Protein AF-A0A3L7XCV7-F1 (afdb_monomer)

Solvent-accessible surface area (backbone atoms only — not comparable to full-atom values): 1956 Å² total; per-residue (Å²): 125,77,47,76,45,73,38,73,72,35,78,95,35,68,68,57,54,55,42,44,76,69,44,33,43,79,79,45,76,42,112

Sequence (31 aa):
MSFTFIDLFAGIGGIRQGFERAGGQCVFSSE

Nearest PDB structures (foldseek):
  2uyh-assembly1_A  TM=8.922E-01  e=5.802E-02  Haemophilus haemolyticus
  6dgm-assembly2_B  TM=4.454E-01  e=8.225E+00  Streptococcus pyogenes MGAS5005

Radius of gyration: 8.68 Å; Cα contacts (8 Å, |Δi|>4): 43; chains: 1; bounding box: 17×9×25 Å

Foldseek 3Di:
DEEEDEAEPCPVNPVVVVNVVVRYDYPYYDD

Secondary structure (DSSP, 8-state):
--EEEEEES-TTSHHHHHHHHTTEEEEEEE-

pLDDT: mean 96.46, std 6.92, range [60.78, 98.62]

Structure (mmCIF, N/CA/C/O backbone):
data_AF-A0A3L7XCV7-F1
#
_entry.id   AF-A0A3L7XCV7-F1
#
lo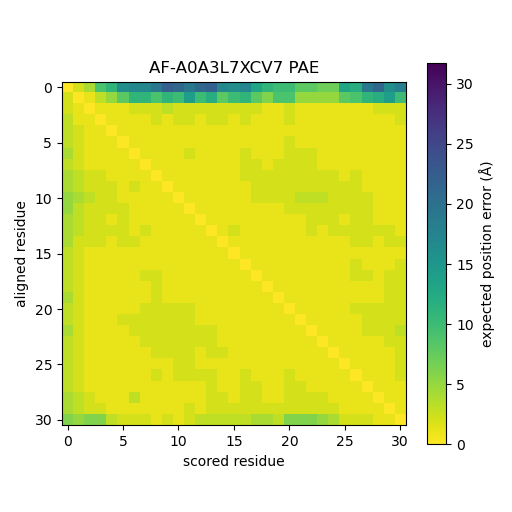op_
_atom_site.group_PDB
_atom_site.id
_atom_site.type_symbol
_atom_si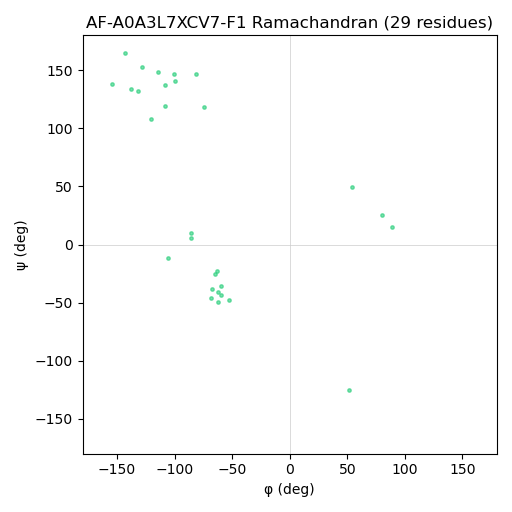te.label_atom_id
_atom_site.label_alt_id
_atom_site.label_comp_id
_atom_site.label_asym_id
_atom_site.label_entity_id
_atom_site.label_seq_id
_atom_site.pdbx_PDB_ins_code
_atom_site.Cartn_x
_atom_site.Cartn_y
_atom_site.Cartn_z
_atom_site.occupancy
_atom_site.B_iso_or_equiv
_atom_site.auth_seq_id
_atom_site.auth_comp_id
_atom_site.auth_asym_id
_atom_site.auth_atom_id
_atom_site.pdbx_PDB_model_num
ATOM 1 N N . MET A 1 1 ? -9.131 -0.916 14.144 1.00 60.78 1 MET A N 1
ATOM 2 C CA . MET A 1 1 ? -9.965 -0.848 12.926 1.00 60.78 1 MET A CA 1
ATOM 3 C C . MET A 1 1 ? -9.197 -1.505 11.797 1.00 60.78 1 MET A C 1
ATOM 5 O O . MET A 1 1 ? -8.025 -1.189 11.661 1.00 60.78 1 MET A O 1
ATOM 9 N N . SER A 1 2 ? -9.824 -2.392 11.027 1.00 86.25 2 SER A N 1
ATOM 10 C CA . SER A 1 2 ? -9.293 -2.823 9.727 1.00 86.25 2 SER A CA 1
ATOM 11 C C . SER A 1 2 ? -10.040 -2.045 8.639 1.00 86.25 2 SER A C 1
ATOM 13 O O . SER A 1 2 ? -11.234 -1.774 8.790 1.00 86.25 2 SER A O 1
ATOM 15 N N . PHE A 1 3 ? -9.327 -1.619 7.600 1.00 98.00 3 PHE A N 1
ATOM 16 C CA . PHE A 1 3 ? -9.906 -0.998 6.409 1.00 98.00 3 PHE A CA 1
ATOM 17 C C . PHE A 1 3 ? -9.379 -1.709 5.168 1.00 98.00 3 PHE A C 1
ATOM 19 O O . PHE A 1 3 ? -8.283 -2.265 5.173 1.00 98.00 3 PHE A O 1
ATOM 26 N N . THR A 1 4 ? -10.154 -1.689 4.094 1.00 98.56 4 THR A N 1
ATOM 27 C CA . THR A 1 4 ? -9.722 -2.204 2.794 1.00 98.56 4 THR A CA 1
ATOM 28 C C . THR A 1 4 ? -9.300 -1.055 1.895 1.00 98.56 4 THR A C 1
ATOM 30 O O . THR A 1 4 ? -9.893 0.022 1.957 1.00 98.56 4 THR A O 1
ATOM 33 N N . PHE A 1 5 ? -8.320 -1.286 1.029 1.00 98.62 5 PHE A N 1
ATOM 34 C CA . PHE A 1 5 ? -7.905 -0.314 0.020 1.00 98.62 5 PHE A CA 1
ATOM 35 C C . PHE A 1 5 ? -7.515 -1.001 -1.293 1.00 98.62 5 PHE A C 1
ATOM 37 O O . PHE A 1 5 ? -7.307 -2.218 -1.336 1.00 98.62 5 PHE A O 1
ATOM 44 N N . ILE A 1 6 ? -7.428 -0.204 -2.357 1.00 98.62 6 ILE A N 1
ATOM 45 C CA . ILE A 1 6 ? -6.875 -0.608 -3.652 1.00 98.62 6 ILE A CA 1
ATOM 46 C C . ILE A 1 6 ? -5.597 0.189 -3.927 1.00 98.62 6 ILE A C 1
ATOM 48 O O . ILE A 1 6 ? -5.489 1.333 -3.485 1.00 98.62 6 ILE A O 1
ATOM 52 N N . ASP A 1 7 ? -4.647 -0.410 -4.640 1.00 98.62 7 ASP A N 1
ATOM 53 C CA . ASP A 1 7 ? -3.344 0.185 -4.962 1.00 98.62 7 ASP A CA 1
ATOM 54 C C . ASP A 1 7 ? -3.161 0.271 -6.485 1.00 98.62 7 ASP A C 1
ATOM 56 O O . ASP A 1 7 ? -3.033 -0.754 -7.155 1.00 98.62 7 ASP A O 1
ATOM 60 N N . LEU A 1 8 ? -3.223 1.481 -7.041 1.00 98.50 8 LEU A N 1
ATOM 61 C CA . LEU A 1 8 ? -3.152 1.742 -8.484 1.00 98.50 8 LEU A CA 1
ATOM 62 C C . LEU A 1 8 ? -1.812 2.397 -8.834 1.00 98.50 8 LEU A C 1
ATOM 64 O O . LEU A 1 8 ? -1.404 3.319 -8.128 1.00 98.50 8 LEU A O 1
ATOM 68 N N . PHE A 1 9 ? -1.183 1.966 -9.934 1.00 98.12 9 PHE A N 1
ATOM 69 C CA . PHE A 1 9 ? 0.209 2.306 -10.278 1.00 98.12 9 PHE A CA 1
ATOM 70 C C . PHE A 1 9 ? 1.149 1.950 -9.115 1.00 98.12 9 PHE A C 1
ATOM 72 O O . PHE A 1 9 ? 1.901 2.781 -8.596 1.00 98.12 9 PHE A O 1
ATOM 79 N N . ALA A 1 10 ? 0.990 0.717 -8.630 1.00 98.06 10 ALA A N 1
ATOM 80 C CA . ALA A 1 10 ? 1.530 0.234 -7.364 1.00 98.06 10 ALA A CA 1
ATOM 81 C C . ALA A 1 10 ? 3.071 0.232 -7.297 1.00 98.06 10 ALA A C 1
ATOM 83 O O . ALA A 1 10 ? 3.664 0.251 -6.211 1.00 98.06 10 ALA A 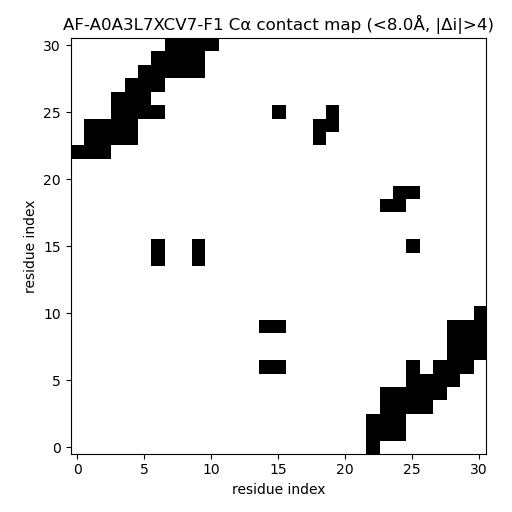O 1
ATOM 84 N N . GLY A 1 11 ? 3.743 0.191 -8.444 1.00 98.06 11 GLY A N 1
ATOM 85 C CA . GLY A 1 11 ? 5.180 0.043 -8.599 1.00 98.06 11 GLY A CA 1
ATOM 86 C C . GLY A 1 11 ? 5.699 -1.149 -7.798 1.00 98.06 11 GLY A C 1
ATOM 87 O O . GLY A 1 11 ? 5.209 -2.271 -7.903 1.00 98.06 11 GLY A O 1
ATOM 88 N N . ILE A 1 12 ? 6.684 -0.898 -6.933 1.00 98.19 12 ILE A N 1
ATOM 89 C CA . ILE A 1 12 ? 7.235 -1.910 -6.012 1.00 98.19 12 ILE A CA 1
ATOM 90 C C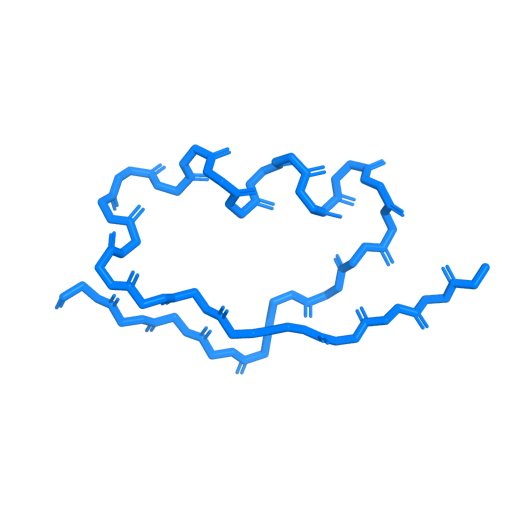 . ILE A 1 12 ? 6.449 -2.039 -4.689 1.00 98.19 12 ILE A C 1
ATOM 92 O O 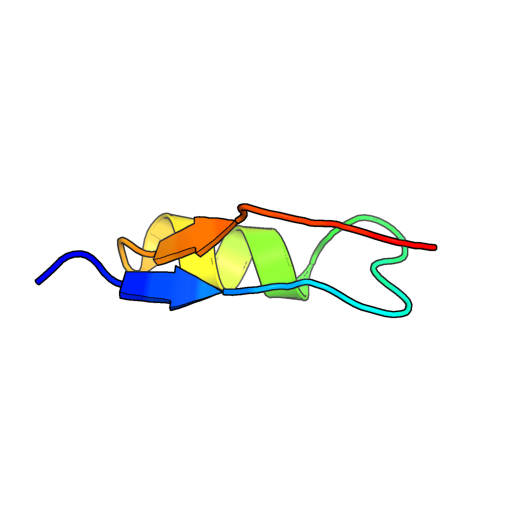. ILE A 1 12 ? 6.916 -2.685 -3.749 1.00 98.19 12 ILE A O 1
ATOM 96 N N . GLY A 1 13 ? 5.278 -1.403 -4.577 1.00 97.94 13 GLY A N 1
ATOM 97 C CA . GLY A 1 13 ? 4.361 -1.546 -3.442 1.00 97.94 13 GLY A CA 1
ATOM 98 C C . GLY A 1 13 ? 4.72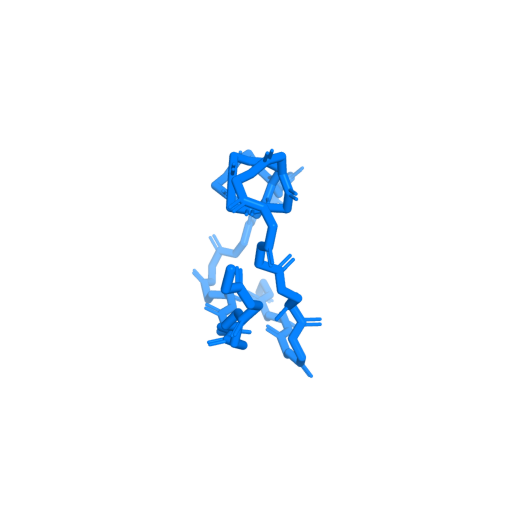5 -0.731 -2.197 1.00 97.94 13 GLY A C 1
ATOM 99 O O . GLY A 1 13 ? 4.355 -1.111 -1.086 1.00 97.94 13 GLY A O 1
ATOM 100 N N . GLY A 1 14 ? 5.454 0.381 -2.342 1.00 98.56 14 GLY A N 1
ATOM 101 C CA . GLY A 1 14 ? 5.869 1.215 -1.202 1.00 98.56 14 GLY A CA 1
ATOM 102 C C . GLY A 1 14 ? 4.689 1.780 -0.397 1.00 98.56 14 GLY A C 1
ATOM 103 O O . GLY A 1 14 ? 4.686 1.709 0.832 1.00 98.56 14 GLY A O 1
ATOM 104 N N . ILE A 1 15 ? 3.657 2.279 -1.086 1.00 98.19 15 ILE A N 1
ATOM 105 C CA . ILE A 1 15 ? 2.440 2.823 -0.459 1.00 98.19 15 ILE A CA 1
ATOM 106 C C . ILE A 1 15 ? 1.63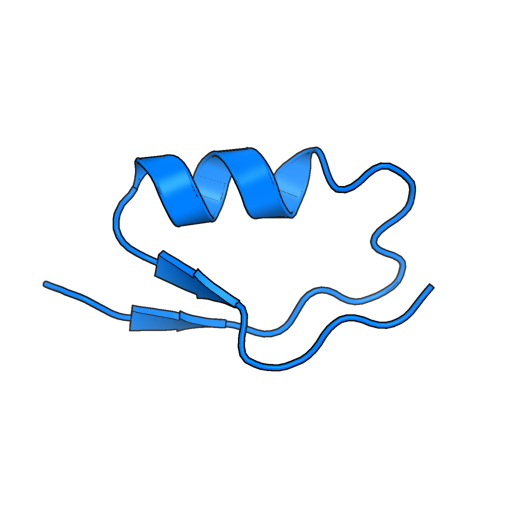8 1.706 0.219 1.00 98.19 15 ILE A C 1
ATOM 108 O O . ILE A 1 15 ? 1.261 1.835 1.387 1.00 98.19 15 ILE A O 1
ATOM 112 N N . ARG A 1 16 ? 1.449 0.575 -0.472 1.00 98.50 16 ARG A N 1
ATOM 113 C CA . ARG A 1 16 ? 0.795 -0.617 0.078 1.00 98.50 16 ARG A CA 1
ATOM 114 C C . ARG A 1 16 ? 1.412 -1.072 1.396 1.00 98.50 16 ARG A C 1
ATOM 116 O O . ARG A 1 16 ? 0.672 -1.286 2.352 1.00 98.50 16 ARG A O 1
ATOM 123 N N . GLN A 1 17 ? 2.740 -1.177 1.478 1.00 98.44 17 GLN A N 1
ATOM 124 C CA . GLN A 1 17 ? 3.412 -1.588 2.717 1.00 98.44 17 GLN A CA 1
ATOM 125 C C . GLN A 1 17 ? 3.113 -0.640 3.887 1.00 98.44 17 GLN A C 1
ATOM 127 O O . GLN A 1 17 ? 2.985 -1.089 5.026 1.00 98.44 17 GLN A O 1
ATOM 132 N N . GLY A 1 18 ? 2.988 0.664 3.623 1.00 98.31 18 GLY A N 1
ATOM 133 C CA . GLY A 1 18 ? 2.595 1.646 4.632 1.00 98.31 18 GLY A CA 1
ATOM 134 C C . GLY A 1 18 ? 1.189 1.386 5.174 1.00 98.31 18 GLY A C 1
ATOM 135 O O . GLY A 1 18 ? 1.001 1.310 6.389 1.00 98.31 18 GLY A O 1
ATOM 136 N N . PHE A 1 19 ? 0.214 1.188 4.284 1.00 98.12 19 PHE A N 1
ATOM 137 C CA . PHE A 1 19 ? -1.166 0.908 4.683 1.00 98.12 19 PHE A CA 1
ATOM 138 C C . PHE A 1 19 ? -1.330 -0.455 5.360 1.00 98.12 19 PHE A C 1
ATOM 140 O O . PHE A 1 19 ? -2.053 -0.544 6.349 1.00 98.12 19 PHE A O 1
ATOM 147 N N . GLU A 1 20 ? -0.623 -1.494 4.910 1.00 97.81 20 GLU A N 1
ATOM 148 C CA . GLU A 1 20 ? -0.644 -2.809 5.565 1.00 97.81 20 GLU A CA 1
ATOM 149 C C . GLU A 1 20 ? -0.099 -2.734 7.001 1.00 97.81 20 GLU A C 1
ATOM 151 O O . GLU A 1 20 ? -0.712 -3.269 7.926 1.00 97.81 20 GLU A O 1
ATOM 156 N N . ARG A 1 21 ? 0.983 -1.974 7.239 1.00 98.00 21 ARG A N 1
ATOM 157 C CA . ARG A 1 21 ? 1.504 -1.717 8.599 1.00 98.00 21 ARG A CA 1
ATOM 158 C C . ARG A 1 21 ? 0.537 -0.917 9.477 1.00 98.00 21 ARG A C 1
ATOM 160 O O . ARG A 1 21 ? 0.593 -1.038 10.697 1.00 98.00 21 ARG A O 1
ATOM 167 N N . ALA A 1 22 ? -0.348 -0.125 8.874 1.00 97.62 22 ALA A N 1
ATOM 168 C CA . ALA A 1 22 ? -1.407 0.612 9.562 1.00 97.62 22 ALA A CA 1
ATOM 169 C C . ALA A 1 22 ? -2.696 -0.215 9.775 1.00 97.62 22 ALA A C 1
ATOM 171 O O . ALA A 1 22 ? -3.692 0.325 10.258 1.00 97.62 22 ALA A O 1
ATOM 172 N N . GLY A 1 23 ? -2.696 -1.510 9.430 1.00 97.75 23 GLY A N 1
ATOM 173 C CA . GLY A 1 23 ? -3.849 -2.404 9.590 1.00 97.75 23 GLY A CA 1
ATOM 174 C C . GLY A 1 23 ? -4.813 -2.425 8.399 1.00 97.75 23 GLY A C 1
ATOM 175 O O . GLY A 1 23 ? -5.947 -2.890 8.537 1.00 97.75 23 GLY A O 1
ATOM 176 N N . GLY A 1 24 ? -4.384 -1.914 7.244 1.00 98.19 24 GLY A N 1
ATOM 177 C CA . GLY A 1 24 ? -5.121 -1.985 5.989 1.00 98.19 24 GLY A CA 1
ATOM 178 C C . GLY A 1 24 ? -4.941 -3.326 5.272 1.00 98.19 24 GLY A C 1
ATOM 179 O O . GLY A 1 24 ? -3.865 -3.915 5.295 1.00 98.19 24 GLY A O 1
ATOM 180 N N . GLN A 1 25 ? -5.976 -3.789 4.577 1.00 98.25 25 GLN A N 1
ATOM 181 C CA . GLN A 1 25 ? -5.914 -4.937 3.671 1.00 98.25 25 GLN A CA 1
ATOM 182 C C . GLN A 1 25 ? -6.015 -4.455 2.219 1.00 98.25 25 GLN A C 1
ATOM 184 O O . GLN A 1 25 ? -7.029 -3.879 1.821 1.00 98.25 25 GLN A O 1
ATOM 189 N N . CYS A 1 26 ? -4.983 -4.717 1.414 1.00 98.06 26 CYS A N 1
ATOM 190 C CA . CYS A 1 26 ? -5.035 -4.474 -0.026 1.00 98.06 26 CYS A CA 1
ATOM 191 C C . CYS A 1 26 ? -5.896 -5.559 -0.689 1.00 98.06 26 CYS A C 1
ATOM 193 O O . CYS A 1 26 ? -5.572 -6.743 -0.595 1.00 98.06 26 CYS A O 1
ATOM 195 N N . VAL A 1 27 ? -7.003 -5.173 -1.328 1.00 98.50 27 VAL A N 1
ATOM 196 C CA . VAL A 1 27 ? -7.937 -6.118 -1.982 1.00 98.50 27 VAL A CA 1
ATOM 197 C C . VAL A 1 27 ? -7.834 -6.115 -3.507 1.00 98.50 27 VAL A C 1
ATOM 199 O O . VAL A 1 27 ? -8.370 -7.005 -4.159 1.00 98.50 27 VAL A O 1
ATOM 202 N N . PHE A 1 28 ? -7.129 -5.139 -4.077 1.00 98.56 28 PHE A N 1
ATOM 203 C CA . PHE A 1 28 ? -6.812 -5.070 -5.499 1.00 98.56 28 PHE A CA 1
ATOM 204 C C . PHE A 1 28 ? -5.538 -4.249 -5.695 1.00 98.56 28 PHE A C 1
ATOM 206 O O . PHE A 1 28 ? -5.379 -3.203 -5.067 1.00 98.56 28 PHE A O 1
ATOM 213 N N . SER A 1 29 ? -4.651 -4.706 -6.575 1.00 98.38 29 SER A N 1
ATOM 214 C CA . SER A 1 29 ? -3.451 -3.967 -6.956 1.00 98.38 29 SER A CA 1
ATOM 215 C C . SER A 1 29 ? -3.251 -4.067 -8.461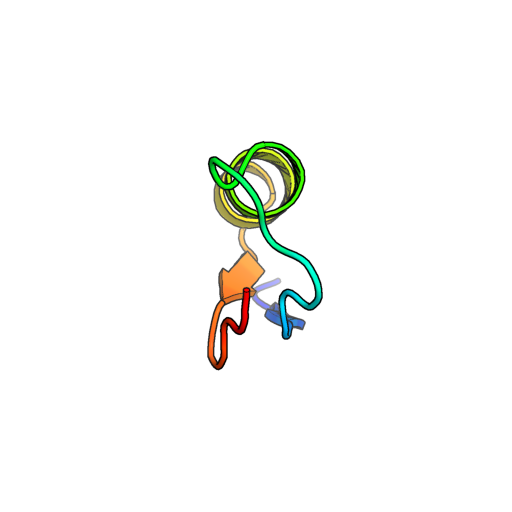 1.00 98.38 29 SER A C 1
ATOM 217 O O . SER A 1 29 ? -3.380 -5.153 -9.026 1.00 98.38 29 SER A O 1
ATOM 219 N N . SER A 1 30 ? -2.973 -2.930 -9.090 1.00 98.12 30 SER A N 1
ATOM 220 C CA . SER A 1 30 ? -2.651 -2.832 -10.507 1.00 98.12 30 SER A CA 1
ATOM 221 C C . SER A 1 30 ? -1.404 -1.988 -10.670 1.00 98.12 30 SER A C 1
ATOM 223 O O . SER A 1 30 ? -1.324 -0.88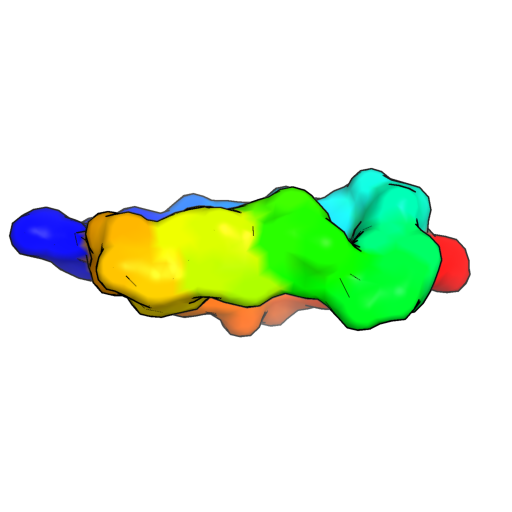4 -10.128 1.00 98.12 30 SER A O 1
ATOM 225 N N . GLU A 1 31 ? -0.477 -2.508 -11.460 1.00 92.56 31 GLU A N 1
ATOM 226 C CA . GLU A 1 31 ? 0.607 -1.746 -12.070 1.00 92.56 31 GLU A CA 1
ATOM 227 C C . GLU A 1 31 ? 0.299 -1.564 -13.553 1.00 92.56 31 GLU A C 1
ATOM 229 O O . GLU A 1 31 ? 0.048 -2.597 -14.216 1.00 92.56 31 GLU A O 1
#